Protein AF-A0AAD8UR62-F1 (afdb_monomer)

Nearest PDB structures (foldseek):
  8tm3-assembly1_j  TM=7.740E-01  e=2.381E-05  Homo sapiens
  2z5e-assembly1_B  TM=7.860E-01  e=1.252E-04  Homo sapiens
  8pzh-assembly1_B  TM=5.804E-01  e=1.122E-03  Lactiplantibacillus plantarum
  8pzo-assembly1_A  TM=5.472E-01  e=8.854E-04  Lactobacillus
  8po5-assembly1_A  TM=5.628E-01  e=1.264E-03  Lactobacillus

Secondary structure (DSSP, 8-state):
-EEEEEEEEETTEEEEEEEEE-SSEEEEEEE-TT-----EEEEEE-SS-TT-SEEEEEEES-TT-HHHHHHHHHHHHHTSEEEEEEE--TT-HHHHTTHHHHHTSSS-EEEEETTEEEEE--------------

Structure (mmCIF, N/CA/C/O backbone):
data_AF-A0AAD8UR62-F1
#
_entry.id   AF-A0AAD8UR62-F1
#
loop_
_atom_site.group_PDB
_atom_site.id
_atom_site.type_symbol
_atom_site.label_atom_id
_atom_site.label_alt_id
_atom_site.label_comp_id
_atom_site.label_asym_id
_atom_site.label_entity_id
_atom_site.label_seq_id
_atom_site.pdbx_PDB_ins_code
_atom_site.Cartn_x
_atom_site.Cartn_y
_atom_site.Cartn_z
_atom_site.occupancy
_atom_site.B_iso_or_equiv
_atom_site.auth_seq_id
_atom_site.auth_comp_id
_atom_site.auth_asym_id
_atom_site.auth_atom_id
_atom_site.pdbx_PDB_model_num
ATOM 1 N N . MET A 1 1 ? -16.770 -8.085 -0.704 1.00 81.12 1 MET A N 1
ATOM 2 C CA . MET A 1 1 ? -15.403 -8.001 -1.246 1.00 81.12 1 MET A CA 1
ATOM 3 C C . MET A 1 1 ? -15.499 -7.221 -2.534 1.00 81.12 1 MET A C 1
ATOM 5 O O . MET A 1 1 ? -16.284 -7.612 -3.390 1.00 81.12 1 MET A O 1
ATOM 9 N N . GLU A 1 2 ? -14.783 -6.111 -2.634 1.00 86.81 2 GLU A N 1
ATOM 10 C CA . GLU A 1 2 ? -14.754 -5.268 -3.833 1.00 86.81 2 GLU A CA 1
ATOM 11 C C . GLU A 1 2 ? -13.314 -5.217 -4.349 1.00 86.81 2 GLU A C 1
ATOM 13 O O . GLU A 1 2 ? -12.400 -4.989 -3.561 1.00 86.81 2 GLU A O 1
ATOM 18 N N . ILE A 1 3 ? -13.107 -5.455 -5.646 1.00 86.12 3 ILE A N 1
ATOM 19 C CA . ILE A 1 3 ? -11.782 -5.393 -6.276 1.00 86.12 3 ILE A CA 1
ATOM 20 C C . ILE A 1 3 ? -11.746 -4.174 -7.190 1.00 86.12 3 ILE A C 1
ATOM 22 O O . ILE A 1 3 ? -12.599 -4.038 -8.068 1.00 86.12 3 ILE A O 1
ATOM 26 N N . LYS A 1 4 ? -10.745 -3.312 -7.009 1.00 86.62 4 LYS A N 1
ATOM 27 C CA . LYS A 1 4 ? -10.495 -2.141 -7.854 1.00 86.62 4 LYS A CA 1
ATOM 28 C C . LYS A 1 4 ? -9.140 -2.281 -8.517 1.00 86.62 4 LYS A C 1
ATOM 30 O O . LYS A 1 4 ? -8.191 -2.766 -7.909 1.00 86.62 4 LYS A O 1
ATOM 35 N N . ARG A 1 5 ? -9.066 -1.866 -9.777 1.00 85.12 5 ARG A N 1
ATOM 36 C CA . ARG A 1 5 ? -7.823 -1.799 -10.540 1.00 85.12 5 ARG A CA 1
ATOM 37 C C . ARG A 1 5 ? -7.724 -0.430 -11.178 1.00 85.12 5 ARG A C 1
ATOM 39 O O . ARG A 1 5 ? -8.720 0.084 -11.686 1.00 85.12 5 ARG A O 1
ATOM 46 N N . SER A 1 6 ? -6.537 0.138 -11.139 1.00 82.06 6 SER A N 1
ATOM 47 C CA . SER A 1 6 ? -6.211 1.389 -11.803 1.00 82.06 6 SER A CA 1
ATOM 48 C C . SER A 1 6 ? -4.786 1.309 -12.301 1.00 82.06 6 SER A C 1
ATOM 50 O O . SER A 1 6 ? -3.928 0.781 -11.598 1.00 82.06 6 SER A O 1
ATOM 52 N N . SER A 1 7 ? -4.544 1.890 -13.463 1.00 80.88 7 SER A N 1
ATOM 53 C CA . SER A 1 7 ? -3.201 2.061 -13.991 1.00 80.88 7 SER A CA 1
ATOM 54 C C 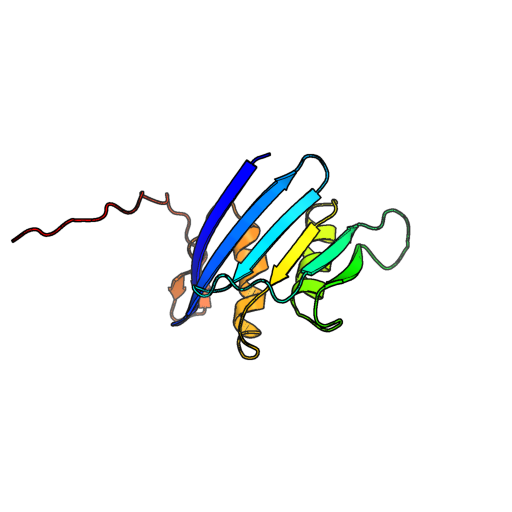. SER A 1 7 ? -2.955 3.543 -14.211 1.00 80.88 7 SER A C 1
ATOM 56 O O . SER A 1 7 ? -3.880 4.280 -14.567 1.00 80.88 7 SER A O 1
ATOM 58 N N . PHE A 1 8 ? -1.738 3.991 -13.954 1.00 75.69 8 PHE A N 1
ATOM 59 C CA . PHE A 1 8 ? -1.311 5.358 -14.216 1.00 75.69 8 PHE A CA 1
ATOM 60 C C . PHE A 1 8 ? 0.169 5.366 -14.560 1.00 75.69 8 PHE A C 1
ATOM 62 O O . PHE A 1 8 ? 0.915 4.501 -14.113 1.00 75.69 8 PHE A O 1
ATOM 69 N N . SER A 1 9 ? 0.590 6.366 -15.320 1.00 74.62 9 SER A N 1
ATOM 70 C CA . SER A 1 9 ? 1.987 6.528 -15.701 1.00 74.62 9 SER A CA 1
ATOM 71 C C . SER A 1 9 ? 2.601 7.673 -14.903 1.00 74.62 9 SER A C 1
ATOM 73 O O . SER A 1 9 ? 1.983 8.730 -14.741 1.00 74.62 9 SER A O 1
ATOM 75 N N . VAL A 1 10 ? 3.816 7.477 -14.398 1.00 71.00 10 VAL A N 1
ATOM 76 C CA . VAL A 1 10 ? 4.639 8.547 -13.818 1.00 71.00 10 VAL A CA 1
ATOM 77 C C . VAL A 1 10 ? 5.956 8.535 -14.578 1.00 71.00 10 VAL A C 1
ATOM 79 O O . VAL A 1 10 ? 6.676 7.542 -14.553 1.00 71.00 10 VAL A O 1
ATOM 82 N N . HIS A 1 11 ? 6.249 9.628 -15.286 1.00 73.06 11 HIS A N 1
ATOM 83 C CA . HIS A 1 11 ? 7.304 9.661 -16.307 1.00 73.06 11 HIS A CA 1
ATOM 84 C C . HIS A 1 11 ? 7.072 8.592 -17.390 1.00 73.06 11 HIS A C 1
ATOM 86 O O . HIS A 1 11 ? 5.957 8.483 -17.895 1.00 73.06 11 HIS A O 1
ATOM 92 N N . ASP A 1 12 ? 8.106 7.821 -17.725 1.00 75.44 12 ASP A N 1
ATOM 93 C CA . ASP A 1 12 ? 8.085 6.770 -18.748 1.00 75.44 12 ASP A CA 1
ATOM 94 C C . ASP A 1 12 ? 7.800 5.384 -18.141 1.00 75.44 12 ASP A C 1
ATOM 96 O O . ASP A 1 12 ? 8.161 4.358 -18.716 1.00 75.44 12 ASP A O 1
ATOM 100 N N . LYS A 1 13 ? 7.206 5.348 -16.940 1.00 73.06 13 LYS A N 1
ATOM 101 C CA . LYS A 1 13 ? 6.887 4.117 -16.216 1.00 73.06 13 LYS A CA 1
ATOM 102 C C . LYS A 1 13 ? 5.393 3.990 -15.992 1.00 73.06 13 LYS A C 1
ATOM 104 O O . LYS A 1 13 ? 4.752 4.923 -15.504 1.00 73.06 13 LYS A O 1
ATOM 109 N N . ASP A 1 14 ? 4.877 2.807 -16.295 1.00 78.75 14 ASP A N 1
ATOM 110 C CA . ASP A 1 14 ? 3.492 2.433 -16.056 1.00 78.75 14 ASP A CA 1
ATOM 111 C C . ASP A 1 14 ? 3.360 1.687 -14.732 1.00 78.75 14 ASP A C 1
ATOM 113 O O . ASP A 1 14 ? 4.031 0.688 -14.474 1.00 78.75 14 ASP A O 1
ATOM 117 N N . PHE A 1 15 ? 2.449 2.172 -13.898 1.00 80.69 15 PHE A N 1
ATOM 118 C CA . PHE A 1 15 ? 2.143 1.608 -12.597 1.00 80.69 15 PHE A CA 1
ATOM 119 C C . PHE A 1 15 ? 0.757 1.004 -12.630 1.00 80.69 15 PHE A C 1
ATOM 121 O O . PHE A 1 15 ? -0.212 1.620 -13.079 1.00 80.69 15 PHE A O 1
ATOM 128 N N . ASN A 1 16 ? 0.657 -0.195 -12.083 1.00 85.56 16 ASN A N 1
ATOM 129 C CA . ASN A 1 16 ? -0.583 -0.901 -11.871 1.00 85.56 16 ASN A CA 1
ATOM 130 C C . ASN A 1 16 ? -0.854 -0.958 -10.374 1.00 85.56 16 ASN A C 1
ATOM 132 O O . ASN A 1 16 ? -0.013 -1.370 -9.578 1.00 85.56 16 ASN A O 1
ATOM 136 N N . VAL A 1 17 ? -2.060 -0.556 -9.996 1.00 87.31 17 VAL A N 1
ATOM 137 C CA . VAL A 1 17 ? -2.545 -0.650 -8.626 1.00 87.31 17 VAL A CA 1
ATOM 138 C C . VAL A 1 17 ? -3.784 -1.516 -8.612 1.00 87.31 17 VAL A C 1
ATOM 140 O O . VAL A 1 17 ? -4.760 -1.260 -9.321 1.00 87.31 17 VAL A O 1
ATOM 143 N N . MET A 1 18 ? -3.757 -2.538 -7.769 1.00 88.69 18 MET A N 1
ATOM 144 C CA . MET A 1 18 ? -4.913 -3.359 -7.460 1.00 88.69 18 MET A CA 1
ATOM 145 C C . MET A 1 18 ? -5.223 -3.211 -5.984 1.00 88.69 18 MET A C 1
ATOM 147 O O . MET A 1 18 ? -4.335 -3.310 -5.145 1.00 88.69 18 MET A O 1
ATOM 151 N N . SER A 1 19 ? -6.491 -3.028 -5.651 1.00 89.56 19 SER A N 1
ATOM 152 C CA . SER A 1 19 ? -6.925 -3.086 -4.268 1.00 89.56 19 SER A CA 1
ATOM 153 C C . SER A 1 19 ? -8.106 -4.004 -4.069 1.00 89.56 19 SER A C 1
ATOM 155 O O . SER A 1 19 ? -8.963 -4.164 -4.940 1.00 89.56 19 SER A O 1
ATOM 157 N N . VAL A 1 20 ? -8.122 -4.636 -2.901 1.00 90.62 20 VAL A N 1
ATOM 158 C CA . VAL A 1 20 ? -9.188 -5.533 -2.475 1.00 90.62 20 VAL A CA 1
ATOM 159 C C . VAL A 1 20 ? -9.715 -5.017 -1.147 1.00 90.62 20 VAL A C 1
ATOM 161 O O . VAL A 1 20 ? -9.034 -5.078 -0.122 1.00 90.62 20 VAL A O 1
ATOM 164 N N . ASP A 1 21 ? -10.931 -4.480 -1.183 1.00 88.94 21 ASP A N 1
ATOM 165 C CA . ASP A 1 21 ? -11.632 -4.001 0.001 1.00 88.94 21 ASP A CA 1
ATOM 166 C C . ASP A 1 21 ? -12.353 -5.174 0.678 1.00 88.94 21 ASP A C 1
ATOM 168 O O . ASP A 1 21 ? -13.273 -5.802 0.122 1.00 88.94 21 ASP A O 1
ATOM 172 N N . LEU A 1 22 ? -11.886 -5.493 1.882 1.00 88.94 22 LEU A N 1
ATOM 173 C CA . LEU A 1 22 ? -12.428 -6.516 2.760 1.00 88.94 22 LEU A CA 1
ATOM 174 C C . LEU A 1 22 ? -13.094 -5.838 3.960 1.00 88.94 22 LEU A C 1
ATOM 176 O O . LEU A 1 22 ? -12.827 -4.688 4.296 1.00 88.94 22 LEU A O 1
ATOM 180 N N . LYS A 1 23 ? -13.959 -6.582 4.658 1.00 87.50 23 LYS A N 1
ATOM 181 C CA . LYS A 1 23 ? -14.793 -6.032 5.739 1.00 87.50 23 LYS A CA 1
ATOM 182 C C . LYS A 1 23 ? -13.989 -5.253 6.794 1.00 87.50 23 LYS A C 1
ATOM 184 O O . LYS A 1 23 ? -14.445 -4.209 7.239 1.00 87.50 23 LYS A O 1
ATOM 189 N N . ASN A 1 24 ? -12.805 -5.749 7.163 1.00 87.81 24 ASN A N 1
ATOM 190 C CA . ASN A 1 24 ? -11.990 -5.196 8.253 1.00 87.81 24 ASN A CA 1
ATOM 191 C C . ASN A 1 24 ? -10.579 -4.773 7.819 1.00 87.81 24 ASN A C 1
ATOM 193 O O . ASN A 1 24 ? -9.802 -4.299 8.645 1.00 87.81 24 ASN A O 1
ATOM 197 N N . CYS A 1 25 ? -10.223 -4.967 6.552 1.00 90.50 25 CYS A N 1
ATOM 198 C CA . CYS A 1 25 ? -8.887 -4.663 6.065 1.00 90.50 25 CYS A CA 1
ATOM 199 C C . CYS A 1 25 ? -8.904 -4.271 4.593 1.00 90.50 25 CYS A C 1
ATOM 201 O O . CYS A 1 25 ? -9.872 -4.504 3.869 1.00 90.50 25 CYS A O 1
ATOM 203 N N . LEU A 1 26 ? -7.815 -3.656 4.164 1.00 91.69 26 LEU A N 1
ATOM 204 C CA . LEU A 1 26 ? -7.581 -3.292 2.780 1.00 91.69 26 LEU A CA 1
ATOM 205 C C . LEU A 1 26 ? -6.306 -3.977 2.315 1.00 91.69 26 LEU A C 1
ATOM 207 O O . LEU A 1 26 ? -5.283 -3.870 2.979 1.00 91.69 26 LEU A O 1
ATOM 211 N N . TYR A 1 27 ? -6.361 -4.651 1.178 1.00 93.38 27 TYR A N 1
ATOM 212 C CA . TYR A 1 27 ? -5.156 -5.079 0.482 1.00 93.38 27 TYR A CA 1
ATOM 213 C C . TYR A 1 27 ? -4.881 -4.130 -0.680 1.00 93.38 27 TYR A C 1
ATOM 215 O O . TYR A 1 27 ? -5.815 -3.755 -1.394 1.00 93.38 27 TYR A O 1
ATOM 223 N N . ILE A 1 28 ? -3.620 -3.744 -0.857 1.00 91.31 28 ILE A N 1
ATOM 224 C CA . ILE A 1 28 ? -3.132 -2.915 -1.955 1.00 91.31 28 ILE A CA 1
ATOM 225 C C . ILE A 1 28 ? -1.899 -3.595 -2.542 1.00 91.31 28 ILE A C 1
ATOM 227 O O . ILE A 1 28 ? -0.920 -3.852 -1.848 1.00 91.31 28 ILE A O 1
ATOM 231 N N . TRP A 1 29 ? -1.943 -3.852 -3.836 1.00 92.19 29 TRP A N 1
ATOM 232 C CA . TRP A 1 29 ? -0.793 -4.237 -4.628 1.00 92.19 29 TRP A CA 1
ATOM 233 C C . TRP A 1 29 ? -0.443 -3.093 -5.566 1.00 92.19 29 TRP A C 1
ATOM 235 O O . TRP A 1 29 ? -1.331 -2.512 -6.196 1.00 92.19 29 TRP A O 1
ATOM 245 N N . ILE A 1 30 ? 0.840 -2.777 -5.632 1.00 87.94 30 ILE A N 1
ATOM 246 C CA . ILE A 1 30 ? 1.436 -1.809 -6.539 1.00 87.94 30 ILE A CA 1
ATOM 247 C C . ILE A 1 30 ? 2.555 -2.549 -7.260 1.00 87.94 30 ILE A C 1
ATOM 249 O O . ILE A 1 30 ? 3.385 -3.192 -6.616 1.00 87.94 30 ILE A O 1
ATOM 253 N N . GLY A 1 31 ? 2.600 -2.444 -8.576 1.00 87.50 31 GLY A N 1
ATOM 254 C CA . GLY A 1 31 ? 3.688 -3.010 -9.356 1.00 87.50 31 GLY A CA 1
ATOM 255 C C . GLY A 1 31 ? 3.605 -2.608 -10.815 1.00 87.50 31 GLY A C 1
ATOM 256 O O . GLY A 1 31 ? 2.744 -1.823 -11.214 1.00 87.50 31 GLY A O 1
ATOM 257 N N . ASP A 1 32 ? 4.509 -3.154 -11.606 1.00 84.38 32 ASP A N 1
ATOM 258 C CA . ASP A 1 32 ? 4.572 -2.954 -13.047 1.00 84.38 32 ASP A CA 1
ATOM 259 C C . ASP A 1 32 ? 3.887 -4.116 -13.799 1.00 84.38 32 ASP A C 1
ATOM 261 O O . ASP A 1 32 ? 3.055 -4.858 -13.265 1.00 84.38 32 ASP A O 1
ATOM 265 N N . GLU A 1 33 ? 4.184 -4.252 -15.084 1.00 81.56 33 GLU A N 1
ATOM 266 C CA . GLU A 1 33 ? 3.677 -5.315 -15.953 1.00 81.56 33 GLU A CA 1
ATOM 267 C C . GLU A 1 33 ? 4.177 -6.722 -15.600 1.00 81.56 33 GLU A C 1
ATOM 269 O O . GLU A 1 33 ? 3.543 -7.703 -15.998 1.00 81.56 33 GLU A O 1
ATOM 274 N N . THR A 1 34 ? 5.255 -6.846 -14.817 1.00 83.44 34 THR A N 1
ATOM 275 C CA . THR A 1 34 ? 5.773 -8.151 -14.376 1.00 83.44 34 THR A CA 1
ATOM 276 C C . THR A 1 34 ? 4.807 -8.857 -13.431 1.00 83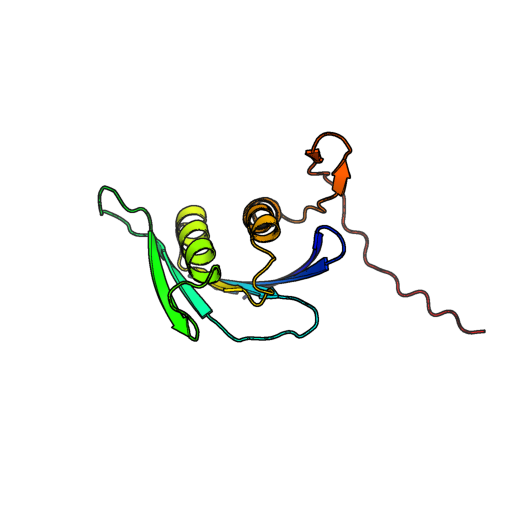.44 34 THR A C 1
ATOM 278 O O . THR A 1 34 ? 4.869 -10.078 -13.286 1.00 83.44 34 THR A O 1
ATOM 281 N N . GLN A 1 35 ? 3.906 -8.094 -12.794 1.00 79.25 35 GLN A N 1
ATOM 282 C CA . GLN A 1 35 ? 2.972 -8.578 -11.777 1.00 79.25 35 GLN A CA 1
ATOM 283 C C . GLN A 1 35 ? 3.678 -9.339 -10.646 1.00 79.25 35 GLN A C 1
ATOM 285 O O . GLN A 1 35 ? 3.124 -10.276 -10.065 1.00 79.25 35 GLN A O 1
ATOM 290 N N . ALA A 1 36 ? 4.917 -8.944 -10.340 1.00 84.56 36 ALA A N 1
ATOM 291 C CA . ALA A 1 36 ? 5.7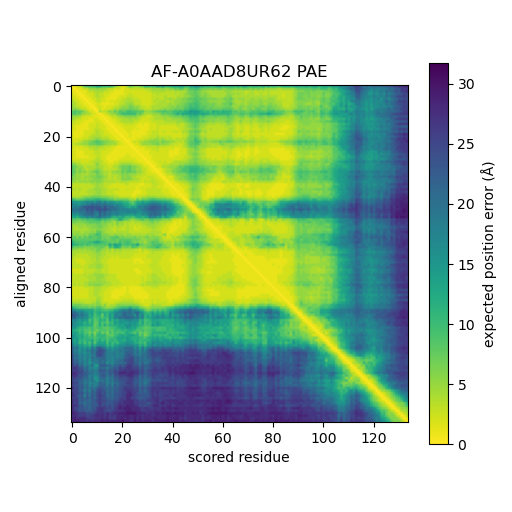01 -9.557 -9.288 1.00 84.56 36 ALA A CA 1
ATOM 292 C C . ALA A 1 36 ? 5.029 -9.402 -7.915 1.00 84.56 36 ALA A C 1
ATOM 294 O O . ALA A 1 36 ? 4.285 -8.455 -7.642 1.00 84.56 36 ALA A O 1
ATOM 295 N N . PHE A 1 37 ? 5.312 -10.365 -7.044 1.00 85.50 37 PHE A N 1
ATOM 296 C CA . PHE A 1 37 ? 4.869 -10.382 -5.657 1.00 85.50 37 PHE A CA 1
ATOM 297 C C . PHE A 1 37 ? 6.037 -10.846 -4.785 1.00 85.50 37 PHE A C 1
ATOM 299 O O . PHE A 1 37 ? 6.137 -12.016 -4.414 1.00 85.50 37 PHE A O 1
ATOM 306 N N . THR A 1 38 ? 6.981 -9.943 -4.549 1.00 86.50 38 THR A N 1
ATOM 307 C CA . THR A 1 38 ? 8.243 -10.205 -3.844 1.00 86.50 38 THR A CA 1
ATOM 308 C C . THR A 1 38 ? 8.177 -9.838 -2.370 1.00 86.50 38 THR A C 1
ATOM 310 O O . THR A 1 38 ? 8.928 -10.392 -1.569 1.00 86.50 38 THR A O 1
ATOM 313 N N . GLU A 1 39 ? 7.249 -8.961 -1.988 1.00 89.44 39 GLU A N 1
ATOM 314 C CA . GLU A 1 39 ? 7.118 -8.480 -0.615 1.00 89.44 39 GLU A CA 1
ATOM 315 C C . GLU A 1 39 ? 5.673 -8.223 -0.197 1.00 89.44 39 GLU A C 1
ATOM 317 O O . GLU A 1 39 ? 4.780 -8.027 -1.029 1.00 89.44 39 GLU A O 1
ATOM 322 N N . LEU A 1 40 ? 5.439 -8.242 1.114 1.00 93.50 40 LEU A 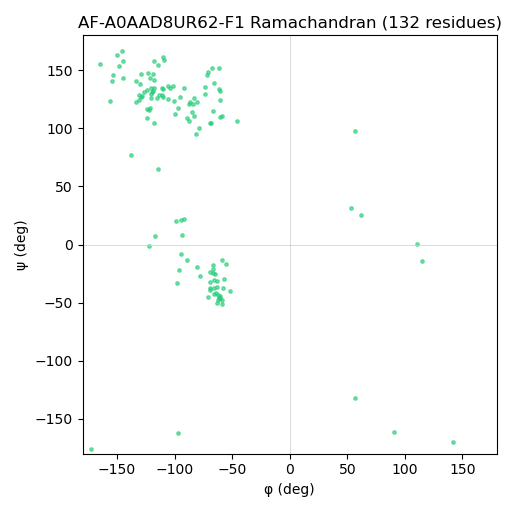N 1
ATOM 323 C CA . LEU A 1 40 ? 4.149 -7.937 1.709 1.00 93.50 40 LEU A CA 1
ATOM 324 C C . LEU A 1 40 ? 4.301 -7.459 3.158 1.00 93.50 40 LEU A C 1
ATOM 326 O O . LEU A 1 40 ? 4.750 -8.206 4.038 1.00 93.50 40 LEU A O 1
ATOM 330 N N . HIS A 1 41 ? 3.780 -6.264 3.425 1.00 94.44 41 HIS A N 1
ATOM 331 C CA . HIS A 1 41 ? 3.817 -5.629 4.740 1.00 94.44 41 HIS A CA 1
ATOM 332 C C . HIS A 1 41 ? 2.414 -5.293 5.222 1.00 94.44 41 HIS A C 1
ATOM 334 O O . HIS A 1 41 ? 1.505 -5.016 4.439 1.00 94.44 41 HIS A O 1
ATOM 340 N N . GLY A 1 42 ? 2.219 -5.356 6.534 1.00 94.44 42 GLY A N 1
ATOM 341 C CA . GLY A 1 42 ? 0.957 -5.070 7.203 1.00 94.44 42 GLY A CA 1
ATOM 342 C C . GLY A 1 42 ? 1.081 -3.849 8.099 1.00 94.44 42 GLY A C 1
ATOM 343 O O . GLY A 1 42 ? 1.936 -3.806 8.975 1.00 94.44 42 GLY A O 1
ATOM 344 N N . GLY A 1 43 ? 0.208 -2.873 7.901 1.00 93.94 43 GLY A N 1
ATOM 345 C CA . GLY A 1 43 ? 0.052 -1.703 8.744 1.00 93.94 43 GLY A CA 1
ATOM 346 C C . GLY A 1 43 ? -1.191 -1.846 9.609 1.00 93.94 43 GLY A C 1
ATOM 347 O O . GLY A 1 43 ? -2.262 -2.206 9.112 1.00 93.94 43 GLY A O 1
ATOM 348 N N . PHE A 1 44 ? -1.070 -1.528 10.893 1.00 93.31 44 PHE A N 1
ATOM 349 C CA . PHE A 1 44 ? -2.165 -1.626 11.854 1.00 93.31 44 PHE A CA 1
ATOM 350 C C . PHE A 1 44 ? -2.314 -0.311 12.614 1.00 93.31 44 PHE A C 1
ATOM 352 O O . PHE A 1 44 ? -1.326 0.181 13.162 1.00 93.31 44 PHE A O 1
ATOM 359 N N . PRO A 1 45 ? -3.521 0.279 12.662 1.00 90.38 45 PRO A N 1
ATOM 360 C CA . PRO A 1 45 ? -3.757 1.468 13.4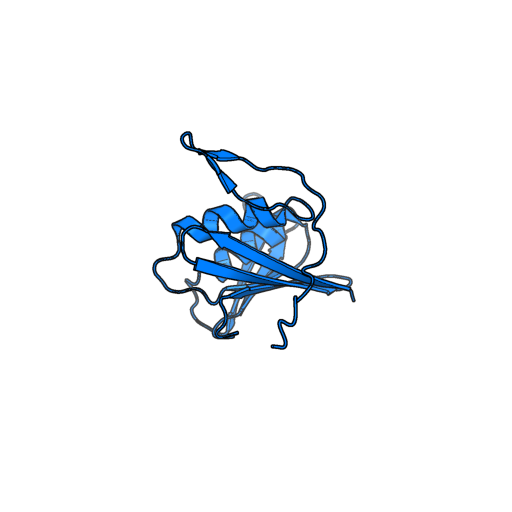65 1.00 90.38 45 PRO A CA 1
ATOM 361 C C . PRO A 1 45 ? -3.605 1.122 14.947 1.00 90.38 45 PRO A C 1
ATOM 363 O O . PRO A 1 45 ? -4.075 0.075 15.401 1.00 90.38 45 PRO A O 1
ATOM 366 N N . LEU A 1 46 ? -2.981 2.014 15.709 1.00 87.00 46 LEU A N 1
ATOM 367 C CA . LEU A 1 46 ? -2.930 1.906 17.160 1.00 87.00 46 LEU A CA 1
ATOM 368 C C . LEU A 1 46 ? -3.962 2.848 17.770 1.00 87.00 46 LEU A C 1
ATOM 370 O O . LEU A 1 46 ? -3.930 4.056 17.555 1.00 87.00 46 LEU A O 1
ATOM 374 N N . SER A 1 47 ? -4.866 2.306 18.579 1.00 72.44 47 SER A N 1
ATOM 375 C CA . SER A 1 47 ? -5.731 3.110 19.438 1.00 72.44 47 SER A CA 1
ATOM 376 C C . SER A 1 47 ? -5.164 3.114 20.857 1.00 72.44 47 SER A C 1
ATOM 378 O O . SER A 1 47 ? -5.185 2.082 21.524 1.00 72.44 47 SER A O 1
ATOM 380 N N . GLY A 1 48 ? -4.684 4.266 21.333 1.00 64.94 48 GLY A N 1
ATOM 381 C CA . GLY A 1 48 ? -4.403 4.480 22.761 1.00 64.94 48 GLY A CA 1
ATOM 382 C C . GLY A 1 48 ? -2.934 4.608 23.174 1.00 64.94 48 GLY A C 1
ATOM 383 O O . GLY A 1 48 ? -2.679 4.830 24.356 1.00 64.94 48 GLY A O 1
ATOM 384 N N . ILE A 1 49 ? -1.973 4.537 22.247 1.00 66.38 49 ILE A N 1
ATOM 385 C CA . ILE A 1 49 ? -0.559 4.817 22.544 1.00 66.38 49 ILE A CA 1
ATOM 386 C C . ILE A 1 49 ? -0.253 6.266 22.148 1.00 66.38 49 ILE A C 1
ATOM 388 O O . ILE A 1 49 ? -0.369 6.646 20.987 1.00 66.38 49 ILE A O 1
ATOM 392 N N . LYS A 1 50 ? 0.117 7.110 23.121 1.00 57.59 50 LYS A N 1
ATOM 393 C CA . LYS A 1 50 ? 0.546 8.491 22.847 1.00 57.59 50 LYS A CA 1
ATOM 394 C C . LYS A 1 50 ? 1.873 8.468 22.083 1.00 57.59 50 LYS A C 1
ATOM 396 O O . LYS A 1 50 ? 2.882 8.075 22.654 1.00 57.59 50 LYS A O 1
ATOM 401 N N . GLY A 1 51 ? 1.868 8.943 20.838 1.00 63.19 51 GLY A N 1
ATOM 402 C CA . GLY A 1 51 ? 3.079 9.162 20.036 1.00 63.19 51 GLY A CA 1
ATOM 403 C C . GLY A 1 51 ? 3.209 8.281 18.792 1.00 63.19 51 GLY A C 1
ATOM 404 O O . GLY A 1 51 ? 3.984 8.631 17.909 1.00 63.19 51 GLY A O 1
ATOM 405 N N . GLU A 1 52 ? 2.421 7.209 18.668 1.00 65.75 52 GLU A N 1
ATOM 406 C CA . GLU A 1 52 ? 2.361 6.392 17.453 1.00 65.75 52 GLU A CA 1
ATOM 407 C C . GLU A 1 52 ? 0.914 6.108 17.048 1.00 65.75 52 GLU A C 1
ATOM 409 O O . GLU A 1 52 ? 0.146 5.519 17.804 1.00 65.75 52 GLU A O 1
ATOM 414 N N . ASP A 1 53 ? 0.557 6.491 15.821 1.00 79.69 53 ASP A N 1
ATOM 415 C CA . ASP A 1 53 ? -0.801 6.300 15.293 1.00 79.69 53 ASP A CA 1
ATOM 416 C C . ASP A 1 53 ? -0.979 4.941 14.587 1.00 79.69 53 ASP A C 1
ATOM 418 O O . ASP A 1 53 ? -2.095 4.528 14.269 1.00 79.69 53 ASP A O 1
ATOM 422 N N . SER A 1 54 ? 0.123 4.246 14.286 1.00 84.12 54 SER A N 1
ATOM 423 C CA . SER A 1 54 ? 0.120 2.956 13.584 1.00 84.12 54 SER A CA 1
ATOM 424 C C . SER A 1 54 ? 1.461 2.231 13.715 1.00 84.12 54 SER A C 1
ATOM 426 O O . SER A 1 54 ? 2.497 2.877 13.872 1.00 84.12 54 SER A O 1
ATOM 428 N N . VAL A 1 55 ? 1.435 0.904 13.591 1.00 90.56 55 VAL A N 1
ATOM 429 C CA . VAL A 1 55 ? 2.613 0.022 13.534 1.00 90.56 55 VAL A CA 1
ATOM 430 C C . VAL A 1 55 ? 2.666 -0.721 12.209 1.00 90.56 55 VAL A C 1
ATOM 432 O O . VAL A 1 55 ? 1.640 -0.892 11.550 1.00 90.56 55 VAL A O 1
ATOM 435 N N . VAL A 1 56 ? 3.860 -1.173 11.839 1.00 92.44 56 VAL A N 1
ATOM 436 C CA . VAL A 1 56 ? 4.109 -1.975 10.641 1.00 92.44 56 VAL A CA 1
ATOM 437 C C . VAL A 1 56 ? 4.684 -3.334 11.027 1.00 92.44 56 VAL A C 1
ATOM 439 O O . VAL A 1 56 ? 5.409 -3.453 12.013 1.00 92.44 56 VAL A O 1
ATOM 442 N N . THR A 1 57 ? 4.355 -4.364 10.258 1.00 93.44 57 THR A N 1
ATOM 443 C CA . THR A 1 57 ? 4.969 -5.686 10.341 1.00 93.44 57 THR A CA 1
ATOM 444 C C . THR A 1 57 ? 5.315 -6.184 8.946 1.00 93.44 57 THR A C 1
ATOM 446 O O . THR A 1 57 ? 4.539 -6.008 8.003 1.00 93.44 57 THR A O 1
ATOM 449 N N . THR A 1 58 ? 6.465 -6.830 8.819 1.00 94.31 58 THR A N 1
ATOM 450 C CA . THR A 1 58 ? 6.870 -7.526 7.599 1.00 94.31 58 THR A CA 1
ATOM 451 C C . THR A 1 58 ? 6.322 -8.941 7.650 1.00 94.31 58 THR A C 1
ATOM 453 O O . THR A 1 58 ? 6.619 -9.688 8.582 1.00 94.31 58 THR A O 1
ATOM 456 N N . MET A 1 59 ? 5.509 -9.319 6.666 1.00 92.31 59 MET A N 1
ATOM 457 C CA . MET A 1 59 ? 5.027 -10.699 6.548 1.00 92.31 59 MET A CA 1
ATOM 458 C C . MET A 1 59 ? 5.866 -11.494 5.549 1.00 92.31 59 MET A C 1
ATOM 460 O O . MET A 1 59 ? 6.045 -12.696 5.725 1.00 92.31 59 MET A O 1
ATOM 464 N N . MET A 1 60 ? 6.368 -10.830 4.505 1.00 92.88 60 MET A N 1
ATOM 465 C CA . MET A 1 60 ? 7.220 -11.419 3.477 1.00 92.88 60 MET A CA 1
ATOM 466 C C . MET A 1 60 ? 8.120 -10.344 2.861 1.00 92.88 60 MET A C 1
ATOM 468 O O . MET A 1 60 ? 7.669 -9.218 2.667 1.00 92.88 60 MET A O 1
ATOM 472 N N . GLY A 1 61 ? 9.346 -10.711 2.489 1.00 86.88 61 GLY A N 1
ATOM 473 C CA . GLY A 1 61 ? 10.298 -9.804 1.842 1.00 86.88 61 GLY A CA 1
ATOM 474 C C . GLY A 1 61 ? 11.187 -9.058 2.836 1.00 86.88 61 GLY A C 1
ATOM 475 O O . GLY A 1 61 ? 11.362 -9.500 3.974 1.00 86.88 61 GLY A O 1
ATOM 476 N N . ASP A 1 62 ? 11.779 -7.959 2.373 1.00 84.31 62 ASP A N 1
ATOM 477 C CA . ASP A 1 62 ? 12.718 -7.149 3.151 1.00 84.31 62 ASP A CA 1
ATOM 478 C C . ASP A 1 62 ? 12.004 -6.363 4.264 1.00 84.31 62 ASP A C 1
ATOM 480 O O . ASP A 1 62 ? 10.865 -5.924 4.111 1.00 84.31 62 ASP A O 1
ATOM 484 N N . ILE A 1 63 ? 12.664 -6.181 5.404 1.00 80.12 63 ILE A N 1
ATOM 485 C CA . ILE A 1 63 ? 12.128 -5.424 6.539 1.00 80.12 63 ILE A CA 1
ATOM 486 C C . ILE A 1 63 ? 12.052 -3.934 6.196 1.00 80.12 63 ILE A C 1
ATOM 488 O O . ILE A 1 63 ? 11.041 -3.301 6.501 1.00 80.12 63 ILE A O 1
ATOM 492 N N . ASP A 1 64 ? 13.057 -3.416 5.490 1.00 74.44 64 ASP A N 1
ATOM 493 C CA . ASP A 1 64 ? 13.204 -1.988 5.180 1.00 74.44 64 ASP A CA 1
ATOM 494 C C . ASP A 1 64 ? 12.557 -1.592 3.838 1.00 74.44 64 ASP A C 1
ATOM 496 O O . ASP A 1 64 ? 12.883 -0.571 3.231 1.00 74.44 64 ASP A O 1
ATOM 500 N N . ALA A 1 65 ? 11.608 -2.401 3.364 1.00 79.00 65 ALA A N 1
ATOM 501 C CA . ALA A 1 65 ? 10.906 -2.154 2.116 1.00 79.00 65 ALA A CA 1
ATOM 502 C C . ALA A 1 65 ? 9.924 -0.974 2.193 1.00 79.00 65 ALA A C 1
ATOM 504 O O . ALA A 1 65 ? 9.239 -0.751 3.197 1.00 79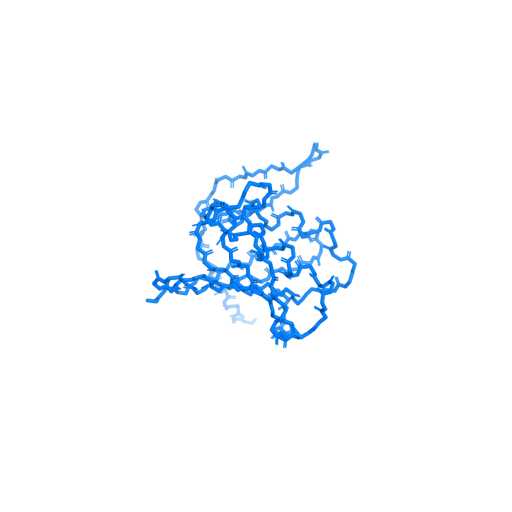.00 65 ALA A O 1
ATOM 505 N N . THR A 1 66 ? 9.745 -0.271 1.069 1.00 82.12 66 THR A N 1
ATOM 506 C CA . THR A 1 66 ? 8.827 0.880 0.994 1.00 82.12 66 THR A CA 1
ATOM 507 C C . THR A 1 66 ? 7.356 0.500 1.191 1.00 82.12 66 THR A C 1
ATOM 509 O O . THR A 1 66 ? 6.552 1.319 1.650 1.00 82.12 66 THR A O 1
ATOM 512 N N . SER A 1 67 ? 6.972 -0.744 0.897 1.00 86.06 67 SER A N 1
ATOM 513 C CA . SER A 1 67 ? 5.639 -1.251 1.242 1.00 86.06 67 SER A CA 1
ATOM 514 C C . SER A 1 67 ? 5.338 -1.142 2.739 1.00 86.06 67 SER A C 1
ATOM 516 O O . SER A 1 67 ? 4.180 -0.912 3.095 1.00 86.06 67 SER A O 1
ATOM 518 N N . GLY A 1 68 ? 6.350 -1.209 3.609 1.00 87.81 68 GLY A N 1
ATOM 519 C CA . GLY A 1 68 ? 6.210 -0.993 5.046 1.00 87.81 68 GLY A CA 1
ATOM 520 C C . GLY A 1 68 ? 5.749 0.423 5.400 1.00 87.81 68 GLY A C 1
ATOM 521 O O . GLY A 1 68 ? 4.748 0.599 6.107 1.00 87.81 68 GLY A O 1
ATOM 522 N N . ASP A 1 69 ? 6.412 1.440 4.852 1.00 87.06 69 ASP A N 1
ATOM 523 C CA . ASP A 1 69 ? 6.048 2.846 5.069 1.00 87.06 69 ASP A CA 1
ATOM 524 C C . ASP A 1 69 ? 4.660 3.169 4.505 1.00 87.06 69 ASP A C 1
ATOM 526 O O . ASP A 1 69 ? 3.838 3.823 5.163 1.00 87.06 69 ASP A O 1
ATOM 530 N N . LEU A 1 70 ? 4.356 2.653 3.309 1.00 87.69 70 LEU A N 1
ATOM 531 C CA . LEU A 1 70 ? 3.033 2.777 2.698 1.00 87.69 70 LEU A CA 1
ATOM 532 C C . LEU A 1 70 ? 1.954 2.117 3.565 1.00 87.69 70 LEU A C 1
ATOM 534 O O . LEU A 1 70 ? 0.898 2.714 3.793 1.00 87.69 70 LEU A O 1
ATOM 538 N N . ALA A 1 71 ? 2.212 0.915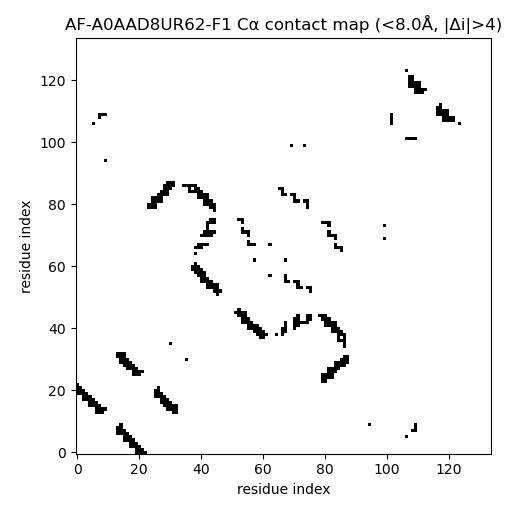 4.083 1.00 90.38 71 ALA A N 1
ATOM 539 C CA . ALA A 1 71 ? 1.282 0.198 4.945 1.00 90.38 71 ALA A CA 1
ATOM 540 C C . ALA A 1 71 ? 1.001 0.978 6.236 1.00 90.38 71 ALA A C 1
ATOM 542 O O . ALA A 1 71 ? -0.167 1.166 6.592 1.00 90.38 71 ALA A O 1
ATOM 543 N N . LYS A 1 72 ? 2.042 1.508 6.893 1.00 88.50 72 LYS A N 1
ATOM 544 C CA . LYS A 1 72 ? 1.921 2.349 8.097 1.00 88.50 72 LYS A CA 1
ATOM 545 C C . LYS A 1 72 ? 1.071 3.592 7.820 1.00 88.50 72 LYS A C 1
ATOM 547 O O . LYS A 1 72 ? 0.076 3.849 8.502 1.00 88.50 72 LYS A O 1
ATOM 552 N N . MET A 1 73 ? 1.402 4.329 6.762 1.00 85.69 73 MET A N 1
ATOM 553 C CA . MET A 1 73 ? 0.678 5.534 6.356 1.00 85.69 73 MET A CA 1
ATOM 554 C C . MET A 1 73 ? -0.793 5.255 6.023 1.00 85.69 73 MET A C 1
ATOM 556 O O . MET A 1 73 ? -1.677 5.990 6.473 1.00 85.69 73 MET A O 1
ATOM 56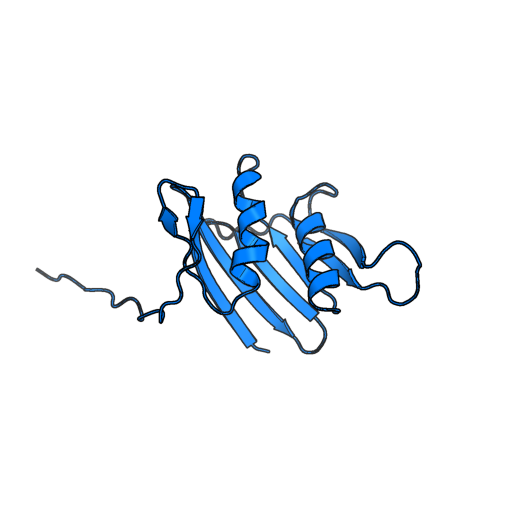0 N N . PHE A 1 74 ? -1.083 4.208 5.249 1.00 86.94 74 PHE A N 1
ATOM 561 C CA . PHE A 1 74 ? -2.457 3.871 4.885 1.00 86.94 74 PHE A CA 1
ATOM 562 C C . PHE A 1 74 ? -3.263 3.359 6.077 1.00 86.94 74 PHE A C 1
ATOM 564 O O . PHE A 1 74 ? -4.434 3.719 6.201 1.00 86.94 74 PHE A O 1
ATOM 571 N N . ALA A 1 75 ? -2.658 2.590 6.982 1.00 89.12 75 ALA A N 1
ATOM 572 C CA . ALA A 1 75 ? -3.321 2.133 8.199 1.00 89.12 75 ALA A CA 1
ATOM 573 C C . ALA A 1 75 ? -3.731 3.306 9.096 1.00 89.12 75 ALA A C 1
ATOM 575 O O . ALA A 1 75 ? -4.881 3.369 9.539 1.00 89.12 75 ALA A O 1
ATOM 576 N N . LYS A 1 76 ? -2.837 4.291 9.268 1.00 85.62 76 LYS A N 1
ATOM 577 C CA . LYS A 1 76 ? -3.153 5.564 9.932 1.00 85.62 76 LYS A CA 1
ATOM 578 C C . LYS A 1 76 ? -4.287 6.305 9.219 1.00 85.62 76 LYS A C 1
ATOM 580 O O . LYS A 1 76 ? -5.230 6.755 9.862 1.00 85.62 76 LYS A O 1
ATOM 585 N N . LYS A 1 77 ? -4.212 6.428 7.892 1.00 83.75 77 LYS A N 1
ATOM 586 C CA . LYS A 1 77 ? -5.176 7.190 7.083 1.00 83.75 77 LYS A CA 1
ATOM 587 C C . LYS A 1 77 ? -6.582 6.592 7.093 1.00 83.75 77 LYS A C 1
ATOM 589 O O . LYS A 1 77 ? -7.557 7.333 7.161 1.00 83.75 77 LYS A O 1
ATOM 594 N N . PHE A 1 78 ? -6.691 5.272 6.974 1.00 84.44 78 PHE A N 1
ATOM 595 C CA . PHE A 1 78 ? -7.977 4.584 6.857 1.00 84.44 78 PHE A CA 1
ATOM 596 C C . PHE A 1 78 ? -8.521 4.076 8.194 1.00 84.44 78 PHE A C 1
ATOM 598 O O . PHE A 1 78 ? -9.655 3.603 8.230 1.00 84.44 78 PHE A O 1
ATOM 605 N N . GLY A 1 79 ? -7.736 4.139 9.275 1.00 87.00 79 GLY A N 1
ATOM 606 C CA . GLY A 1 79 ? -8.154 3.673 10.599 1.00 87.00 79 GLY A CA 1
ATOM 607 C C . GLY A 1 79 ? -8.475 2.175 10.647 1.00 87.00 79 GLY A C 1
ATOM 608 O O . GLY A 1 79 ? -9.273 1.742 11.474 1.00 87.00 79 GLY A O 1
ATOM 609 N N . ARG A 1 80 ? -7.889 1.375 9.747 1.00 89.50 80 ARG A N 1
ATOM 610 C CA . ARG A 1 80 ? -8.063 -0.085 9.669 1.00 89.50 80 ARG A CA 1
ATOM 611 C C . ARG A 1 80 ? -6.775 -0.758 9.212 1.00 89.50 80 ARG A C 1
ATOM 613 O O . ARG A 1 80 ? -5.878 -0.081 8.723 1.00 89.50 80 ARG A O 1
ATOM 620 N N . ALA A 1 81 ? -6.693 -2.079 9.352 1.00 93.69 81 ALA A N 1
ATOM 621 C CA . ALA A 1 81 ? -5.534 -2.832 8.883 1.00 93.69 81 ALA A CA 1
ATOM 622 C C . ALA A 1 81 ? -5.363 -2.691 7.360 1.00 93.69 81 ALA A C 1
ATOM 624 O O . ALA A 1 81 ? -6.337 -2.825 6.608 1.00 93.69 81 ALA A O 1
ATOM 625 N N . VAL A 1 82 ? -4.137 -2.436 6.908 1.00 93.88 82 VAL A N 1
ATOM 626 C CA . VAL A 1 82 ? -3.801 -2.322 5.484 1.00 93.88 82 VAL A CA 1
ATOM 627 C C . VAL A 1 82 ? -2.607 -3.201 5.168 1.00 93.88 82 VAL A C 1
ATOM 629 O O . VAL A 1 82 ? -1.568 -3.091 5.803 1.00 93.88 82 VAL A O 1
ATOM 632 N N . PHE A 1 83 ? -2.755 -4.054 4.166 1.00 94.94 83 PHE A N 1
ATOM 633 C CA . PHE A 1 83 ? -1.703 -4.913 3.651 1.00 94.94 83 PHE A CA 1
ATOM 634 C C . PHE A 1 83 ? -1.221 -4.353 2.319 1.00 94.94 83 PHE A C 1
ATOM 636 O O . PHE A 1 83 ? -2.040 -4.135 1.426 1.00 94.94 83 PHE A O 1
ATOM 643 N N . VAL A 1 84 ? 0.078 -4.099 2.193 1.00 92.44 84 VAL A N 1
ATOM 644 C CA . VAL A 1 84 ? 0.677 -3.480 1.009 1.00 92.44 84 VAL A CA 1
ATOM 645 C C . VAL A 1 84 ? 1.773 -4.372 0.459 1.00 92.44 84 VAL A C 1
ATOM 647 O O . VAL A 1 84 ? 2.622 -4.852 1.201 1.00 92.44 84 VAL A O 1
ATOM 650 N N . SER A 1 85 ? 1.750 -4.571 -0.851 1.00 92.56 85 SER A N 1
ATOM 651 C CA . SER A 1 85 ? 2.828 -5.179 -1.623 1.00 92.56 85 SER A CA 1
ATOM 652 C C . SER A 1 85 ? 3.244 -4.175 -2.690 1.00 92.56 85 SER A C 1
ATOM 654 O O . SER A 1 85 ? 2.409 -3.802 -3.517 1.00 92.56 85 SER A O 1
ATOM 656 N N . ALA A 1 86 ? 4.481 -3.681 -2.630 1.00 88.38 86 ALA A N 1
ATOM 657 C CA . ALA A 1 86 ? 5.004 -2.687 -3.561 1.00 88.38 86 ALA A CA 1
ATOM 658 C C . ALA A 1 86 ? 6.187 -3.291 -4.320 1.00 88.38 86 ALA A C 1
ATOM 660 O O . ALA A 1 86 ? 7.268 -3.457 -3.783 1.00 88.38 86 ALA A O 1
ATOM 661 N N . ASN A 1 87 ? 5.964 -3.649 -5.578 1.00 87.06 87 ASN A N 1
ATOM 662 C CA . ASN A 1 87 ? 6.914 -4.406 -6.389 1.00 87.06 87 ASN A CA 1
ATOM 663 C C . ASN A 1 87 ? 7.386 -3.503 -7.527 1.00 87.06 87 ASN A C 1
ATOM 665 O O . ASN A 1 87 ? 7.035 -3.703 -8.688 1.00 87.06 87 ASN A O 1
ATOM 669 N N . LEU A 1 88 ? 8.086 -2.436 -7.145 1.00 79.88 88 LEU A N 1
ATOM 670 C CA . LEU A 1 88 ? 8.673 -1.443 -8.043 1.00 79.88 88 LEU A CA 1
ATOM 671 C C . LEU A 1 88 ? 10.197 -1.512 -7.926 1.00 79.88 88 LEU A C 1
ATOM 673 O O . LEU A 1 88 ? 10.713 -1.934 -6.895 1.00 79.88 88 LEU A O 1
ATOM 677 N N . GLY A 1 89 ? 10.918 -1.111 -8.973 1.00 69.81 89 GLY A N 1
ATOM 678 C CA . GLY A 1 89 ? 12.381 -1.116 -8.947 1.00 69.81 89 GLY A CA 1
ATOM 679 C C . GLY A 1 89 ? 12.961 -0.081 -7.972 1.00 69.81 89 GLY A C 1
ATOM 680 O O . GLY A 1 89 ? 12.384 0.987 -7.773 1.00 69.81 89 GLY A O 1
ATOM 681 N N . ASP A 1 90 ? 14.151 -0.363 -7.434 1.00 59.69 90 ASP A N 1
ATOM 682 C CA . ASP A 1 90 ? 14.821 0.394 -6.354 1.00 59.69 90 ASP A CA 1
ATOM 683 C C . ASP A 1 90 ? 15.023 1.906 -6.617 1.00 59.69 90 ASP A C 1
ATOM 685 O O . ASP A 1 90 ? 15.255 2.681 -5.692 1.00 59.69 90 ASP A O 1
ATOM 689 N N . ASN A 1 91 ? 14.906 2.362 -7.868 1.00 56.22 91 ASN A N 1
ATOM 690 C CA . ASN A 1 91 ? 15.088 3.766 -8.260 1.00 56.22 91 ASN A CA 1
ATOM 691 C C . ASN A 1 91 ? 13.785 4.593 -8.291 1.00 56.22 91 ASN A C 1
ATOM 693 O O . ASN A 1 91 ? 13.801 5.732 -8.754 1.00 56.22 91 ASN A O 1
ATOM 697 N N . ASP A 1 92 ? 12.658 4.053 -7.823 1.00 61.84 92 ASP A N 1
ATOM 698 C CA . ASP A 1 92 ? 11.330 4.676 -7.954 1.00 61.84 92 ASP A CA 1
ATOM 699 C C . ASP A 1 92 ? 10.840 5.435 -6.708 1.00 61.84 92 ASP A C 1
ATOM 701 O O . ASP A 1 92 ? 9.648 5.717 -6.570 1.00 61.84 92 ASP A O 1
ATOM 705 N N . MET A 1 93 ? 11.748 5.826 -5.807 1.00 54.91 93 MET A N 1
ATOM 706 C CA . MET A 1 93 ? 11.396 6.533 -4.565 1.00 54.91 93 MET A CA 1
ATOM 707 C C . MET A 1 93 ? 10.630 7.849 -4.784 1.00 54.91 93 MET A C 1
ATOM 709 O O . MET A 1 93 ? 9.698 8.143 -4.032 1.00 54.91 93 MET A O 1
ATOM 713 N N . GLU A 1 94 ? 10.955 8.629 -5.823 1.00 57.69 94 GLU A N 1
ATOM 714 C CA . GLU A 1 94 ? 10.187 9.841 -6.162 1.00 57.69 94 GLU A CA 1
ATOM 715 C C . GLU A 1 94 ? 8.741 9.498 -6.556 1.00 57.69 94 GLU A C 1
ATOM 717 O O . GLU A 1 94 ? 7.793 10.183 -6.159 1.00 57.69 94 GLU A O 1
ATOM 722 N N . THR A 1 95 ? 8.558 8.378 -7.251 1.00 59.22 95 THR A N 1
ATOM 723 C CA . THR A 1 95 ? 7.266 7.875 -7.721 1.00 59.22 95 THR A CA 1
ATOM 724 C C . THR A 1 95 ? 6.370 7.398 -6.576 1.00 59.22 95 THR A C 1
ATOM 726 O O . THR A 1 95 ? 5.150 7.573 -6.615 1.00 59.22 95 THR A O 1
ATOM 729 N N . LEU A 1 96 ? 6.964 6.865 -5.506 1.00 60.00 96 LEU A N 1
ATOM 730 C CA . LEU A 1 96 ? 6.254 6.363 -4.324 1.00 60.00 96 LEU A CA 1
ATOM 731 C C . LEU A 1 96 ? 5.539 7.481 -3.551 1.00 60.00 96 LEU A C 1
ATOM 733 O O . LEU A 1 96 ? 4.462 7.251 -3.000 1.00 60.00 96 LEU A O 1
ATOM 737 N N . SER A 1 97 ? 6.067 8.711 -3.579 1.00 61.53 97 SER A N 1
ATOM 738 C CA . SER A 1 97 ? 5.424 9.887 -2.969 1.00 61.53 97 SER A CA 1
ATOM 739 C C . SER A 1 97 ? 4.111 10.295 -3.660 1.00 61.53 97 SER A C 1
ATOM 741 O O . SER A 1 97 ? 3.219 10.873 -3.030 1.00 61.53 97 SER A O 1
ATOM 743 N N . ALA A 1 98 ? 3.942 9.946 -4.940 1.00 60.22 98 ALA A N 1
ATOM 744 C CA . ALA A 1 98 ? 2.727 10.230 -5.697 1.00 60.22 98 ALA A CA 1
ATOM 745 C C . ALA A 1 98 ? 1.590 9.249 -5.363 1.00 60.22 98 ALA A C 1
ATOM 747 O O . ALA A 1 98 ? 0.412 9.611 -5.451 1.00 60.22 98 ALA A O 1
ATOM 748 N N . ILE A 1 99 ? 1.910 8.026 -4.931 1.00 63.53 99 ILE A N 1
ATOM 749 C CA . ILE A 1 99 ? 0.931 6.944 -4.742 1.00 63.53 99 ILE A CA 1
ATOM 750 C C . ILE A 1 99 ? -0.135 7.282 -3.684 1.00 63.53 99 ILE A C 1
ATOM 752 O O . ILE A 1 99 ? -1.326 7.136 -3.980 1.00 63.53 99 ILE A O 1
ATOM 756 N N . PRO A 1 100 ? 0.204 7.790 -2.481 1.00 58.16 100 PRO A N 1
ATOM 757 C CA . PRO A 1 100 ? -0.799 8.132 -1.472 1.00 58.16 100 PRO A CA 1
ATOM 758 C C . PRO A 1 100 ? -1.748 9.246 -1.919 1.00 58.16 100 PRO A C 1
ATOM 760 O O . PRO A 1 100 ? -2.919 9.249 -1.523 1.00 58.16 100 PRO A O 1
ATOM 763 N N . THR A 1 101 ? -1.253 10.169 -2.749 1.00 53.78 101 THR A N 1
ATOM 764 C CA . THR A 1 101 ? -2.014 11.286 -3.324 1.00 53.78 101 THR A CA 1
ATOM 765 C C . THR A 1 101 ? -3.003 10.785 -4.377 1.00 53.78 101 THR A C 1
ATOM 767 O O . THR A 1 101 ? -4.185 11.137 -4.316 1.00 53.78 101 THR A O 1
ATOM 770 N N . CYS A 1 102 ? -2.555 9.887 -5.262 1.00 51.06 102 CYS A N 1
ATOM 771 C CA . CYS A 1 102 ? -3.378 9.249 -6.295 1.00 51.06 102 CYS A CA 1
ATOM 772 C C . CYS A 1 102 ? -4.458 8.339 -5.702 1.00 51.06 102 CYS A C 1
ATOM 774 O O . CYS A 1 102 ? -5.583 8.303 -6.192 1.00 51.06 102 CYS A O 1
ATOM 776 N N . TYR A 1 103 ? -4.130 7.627 -4.622 1.00 51.59 103 TYR A N 1
ATOM 777 C CA . TYR A 1 103 ? -5.031 6.675 -3.972 1.00 51.59 103 TYR A CA 1
ATOM 778 C C . TYR A 1 103 ? -6.049 7.357 -3.033 1.00 51.59 103 TYR A C 1
ATOM 780 O O . TYR A 1 103 ? -7.089 6.789 -2.703 1.00 51.59 103 TYR A O 1
ATOM 788 N N . SER A 1 104 ? -5.778 8.598 -2.604 1.00 46.59 104 SER A N 1
ATOM 789 C CA . SER A 1 104 ? -6.671 9.390 -1.742 1.00 46.59 104 SER A CA 1
ATOM 790 C C . SER A 1 104 ? -7.958 9.847 -2.422 1.00 46.59 104 SER A C 1
ATOM 792 O O . SER A 1 104 ? -8.931 10.162 -1.738 1.00 46.59 104 SER A O 1
ATOM 794 N N . HIS A 1 105 ? -7.955 9.931 -3.746 1.00 38.00 105 HIS A N 1
ATOM 795 C CA . HIS A 1 105 ? -9.051 10.483 -4.519 1.00 38.00 105 HIS A CA 1
ATOM 796 C C . HIS A 1 105 ? -9.509 9.390 -5.473 1.00 38.00 105 HIS A C 1
ATOM 798 O O . HIS A 1 105 ? -8.728 8.894 -6.278 1.00 38.00 105 HIS A O 1
ATOM 804 N N . ARG A 1 106 ? -10.764 8.947 -5.320 1.00 38.12 106 ARG A N 1
ATOM 805 C CA . ARG A 1 106 ? -11.407 7.985 -6.223 1.00 38.12 106 ARG A CA 1
ATOM 806 C C . ARG A 1 106 ? -11.119 8.407 -7.670 1.00 38.12 106 ARG A C 1
ATOM 808 O O . ARG A 1 106 ? -11.727 9.366 -8.118 1.00 38.12 106 ARG A O 1
ATOM 815 N N . ALA A 1 107 ? -10.229 7.685 -8.354 1.00 42.62 107 ALA A N 1
ATOM 816 C CA . ALA A 1 107 ? -9.811 7.940 -9.732 1.00 42.62 107 ALA A CA 1
ATOM 817 C C . ALA A 1 107 ? -9.236 9.352 -9.977 1.00 42.62 107 ALA A C 1
ATOM 819 O O . ALA A 1 107 ? -9.967 10.294 -10.262 1.00 42.62 107 ALA A O 1
ATOM 820 N N . SER A 1 108 ? -7.911 9.491 -9.967 1.00 35.19 108 SER A N 1
ATOM 821 C CA . SER A 1 108 ? -7.263 10.682 -10.535 1.00 35.19 108 SER A CA 1
ATOM 822 C C . SER A 1 108 ? -6.132 10.269 -11.465 1.00 35.19 108 SER A C 1
ATOM 824 O O . SER A 1 108 ? -5.271 9.478 -11.089 1.00 35.19 108 SER A O 1
ATOM 826 N N . VAL A 1 109 ? -6.163 10.812 -12.682 1.00 36.69 109 VAL A N 1
ATOM 827 C CA . VAL A 1 109 ? -5.061 10.775 -13.644 1.00 36.69 109 VAL A CA 1
ATOM 828 C C . VAL A 1 109 ? -4.085 11.879 -13.249 1.00 36.69 109 VAL A C 1
ATOM 830 O O . VAL A 1 109 ? -4.471 13.046 -13.159 1.00 36.69 109 VAL A O 1
ATOM 833 N N . VAL A 1 110 ? -2.827 11.521 -12.995 1.00 38.03 110 VAL A N 1
ATOM 834 C CA . VAL A 1 110 ? -1.755 12.499 -12.777 1.00 38.03 110 VAL A CA 1
ATOM 835 C C . VAL A 1 110 ? -1.221 12.917 -14.136 1.00 38.03 110 VAL A C 1
ATOM 837 O O . VAL A 1 110 ? -0.757 12.080 -14.901 1.00 38.03 110 VAL A O 1
ATOM 840 N N . THR A 1 111 ? -1.283 14.213 -14.441 1.00 32.59 111 THR A N 1
ATOM 841 C CA . THR A 1 111 ? -0.613 14.772 -15.622 1.00 32.59 111 THR A CA 1
ATOM 842 C C . THR A 1 111 ? 0.388 15.826 -15.160 1.00 32.59 111 THR A C 1
ATOM 844 O O . THR A 1 111 ? 0.087 16.648 -14.292 1.00 32.59 111 THR A O 1
ATOM 847 N N . LYS A 1 112 ? 1.603 15.789 -15.712 1.00 33.56 112 LYS A N 1
ATOM 848 C CA . LYS A 1 112 ? 2.643 16.789 -15.444 1.00 33.56 112 LYS A CA 1
ATOM 849 C C . LYS A 1 112 ? 2.293 18.096 -16.164 1.00 33.56 112 LYS A C 1
ATOM 851 O O . LYS A 1 112 ? 2.069 18.075 -17.372 1.00 33.56 112 LYS A O 1
ATOM 856 N N . CYS A 1 113 ? 2.321 19.220 -15.450 1.00 28.73 113 CYS A N 1
ATOM 857 C CA . CYS A 1 113 ? 2.392 20.556 -16.047 1.00 28.73 113 CYS A CA 1
ATOM 858 C C . CYS A 1 113 ? 3.782 21.157 -15.793 1.00 28.73 113 CYS A C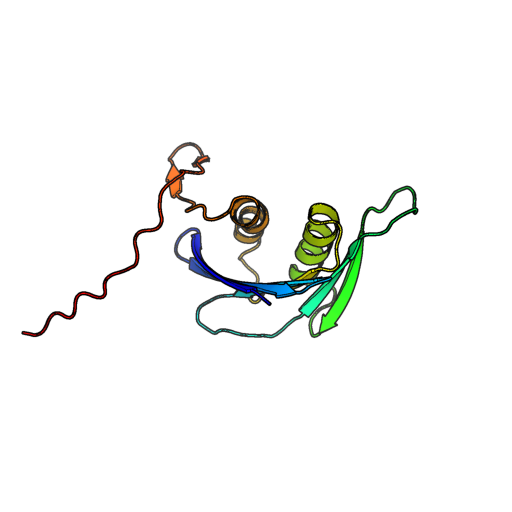 1
ATOM 860 O O . CYS A 1 113 ? 4.505 20.734 -14.891 1.00 28.73 113 CYS A O 1
ATOM 862 N N . SER A 1 114 ? 4.172 22.145 -16.598 1.00 27.31 114 SER A N 1
ATOM 863 C CA . SER A 1 114 ? 5.501 22.779 -16.579 1.00 27.31 114 SER A CA 1
ATOM 864 C C . SER A 1 114 ? 5.896 23.433 -15.245 1.00 27.31 114 SER A C 1
ATOM 866 O O . SER A 1 114 ? 7.070 23.727 -15.053 1.00 27.31 114 SER A O 1
ATOM 868 N N . GLU A 1 115 ? 4.952 23.617 -14.318 1.00 27.86 115 GLU A N 1
ATOM 869 C CA . GLU A 1 115 ? 5.155 24.254 -13.006 1.00 27.86 115 GLU A CA 1
ATOM 870 C C . GLU A 1 115 ? 4.893 23.306 -11.812 1.00 27.86 115 GLU A C 1
ATOM 872 O O . GLU A 1 115 ? 4.901 23.745 -10.664 1.00 27.86 115 GLU A O 1
ATOM 877 N N . GLY A 1 116 ? 4.671 22.004 -12.049 1.00 34.25 116 GLY A N 1
ATOM 878 C CA . GLY A 1 116 ? 4.420 21.008 -10.996 1.00 34.25 116 GLY A CA 1
ATOM 879 C C . GLY A 1 116 ? 3.364 19.954 -11.361 1.00 34.25 116 GLY A C 1
ATOM 880 O O . GLY A 1 116 ? 2.922 19.844 -12.507 1.00 34.25 116 GLY A O 1
ATOM 881 N N . TYR A 1 117 ? 2.948 19.157 -10.372 1.00 35.59 117 TYR A N 1
ATOM 882 C CA . TYR A 1 117 ? 1.885 18.157 -10.530 1.00 35.59 117 TYR A CA 1
ATOM 883 C C . TYR A 1 117 ? 0.510 18.810 -10.367 1.00 35.59 117 TYR A C 1
ATOM 885 O O . TYR A 1 117 ? 0.236 19.436 -9.345 1.00 35.59 117 TYR A O 1
ATOM 893 N N . THR A 1 118 ? -0.374 18.640 -11.350 1.00 28.16 118 THR A N 1
ATOM 894 C CA . THR A 1 118 ? -1.780 19.061 -11.243 1.00 28.16 118 THR A CA 1
ATOM 895 C C . THR A 1 118 ? -2.680 17.834 -11.247 1.00 28.16 118 THR A C 1
ATOM 897 O O . THR A 1 118 ? -2.570 16.956 -12.102 1.00 28.16 118 THR A O 1
ATOM 900 N N . VAL A 1 119 ? -3.567 17.760 -10.255 1.00 34.84 119 VAL A N 1
ATOM 901 C CA . VAL A 1 119 ? -4.596 16.721 -10.165 1.00 34.84 119 VAL A CA 1
ATOM 902 C C . VAL A 1 119 ? -5.809 17.216 -10.947 1.00 34.84 119 VAL A C 1
ATOM 904 O O . VAL A 1 119 ? -6.498 18.138 -10.514 1.00 34.84 119 VAL A O 1
ATOM 907 N N . GLY A 1 120 ? -6.033 16.639 -12.127 1.00 28.67 120 GLY A N 1
ATOM 908 C CA . GLY A 1 120 ? -7.202 16.922 -12.957 1.00 28.67 120 GLY A CA 1
ATOM 909 C C . GLY A 1 120 ? -8.343 15.949 -12.663 1.00 28.67 120 GLY A C 1
ATOM 910 O O . GLY A 1 120 ? -8.132 14.739 -12.589 1.00 28.67 120 GLY A O 1
ATOM 911 N N . PHE A 1 121 ? -9.562 16.472 -12.520 1.00 31.03 121 PHE A N 1
ATOM 912 C CA . PHE A 1 121 ? -10.776 15.663 -12.402 1.00 31.03 121 PHE A CA 1
ATOM 913 C C . PHE A 1 121 ? -11.309 15.339 -13.801 1.00 31.03 121 PHE A C 1
ATOM 915 O O . PHE A 1 121 ? -11.605 16.248 -14.575 1.00 31.03 121 PHE A O 1
ATOM 922 N N . GLY A 1 122 ? -11.458 14.057 -14.131 1.00 28.97 122 GLY A N 1
ATOM 923 C CA . GLY A 1 122 ? -12.046 13.635 -15.399 1.00 28.97 122 GLY A CA 1
ATOM 924 C C . GLY A 1 122 ? -12.665 12.247 -15.304 1.00 28.97 122 GLY A C 1
ATOM 925 O O . GLY A 1 122 ? -12.118 11.356 -14.658 1.00 28.97 122 GLY A O 1
ATOM 926 N N . GLU A 1 123 ? -13.818 12.063 -15.948 1.00 23.83 123 GLU A N 1
ATOM 927 C CA . GLU A 1 123 ? -14.419 10.743 -16.132 1.00 23.83 123 GLU A CA 1
ATOM 928 C C . GLU A 1 123 ? -13.467 9.843 -16.930 1.00 23.83 123 GLU A C 1
ATOM 930 O O . GLU A 1 123 ? -13.075 10.167 -18.055 1.00 23.83 123 GLU A O 1
ATOM 935 N N . ILE A 1 124 ? -13.122 8.684 -16.364 1.00 33.91 124 ILE A N 1
ATOM 936 C CA . ILE A 1 124 ? -12.401 7.633 -17.082 1.00 33.91 124 ILE A CA 1
ATOM 937 C C . ILE A 1 124 ? -13.351 7.075 -18.147 1.00 33.91 124 ILE A C 1
ATOM 939 O O . ILE A 1 124 ? -14.273 6.319 -17.836 1.00 33.91 124 ILE A O 1
ATOM 943 N N . LYS A 1 125 ? -13.138 7.434 -19.417 1.00 22.39 125 LYS A N 1
ATOM 944 C CA . LYS A 1 125 ? -13.811 6.747 -20.525 1.00 22.39 125 LYS A CA 1
ATOM 945 C C . LYS A 1 125 ? -13.178 5.363 -20.713 1.00 22.39 125 LYS A C 1
ATOM 947 O O . LYS A 1 125 ? -11.951 5.264 -20.716 1.00 22.39 125 LYS A O 1
ATOM 952 N N . PRO A 1 126 ? -13.977 4.298 -20.895 1.00 24.86 126 PRO A N 1
ATOM 953 C CA . PRO A 1 126 ? -13.445 2.963 -21.136 1.00 24.86 126 PRO A CA 1
ATOM 954 C C . PRO A 1 126 ? -12.596 2.950 -22.412 1.00 24.86 126 PRO A C 1
ATOM 956 O O . PRO A 1 126 ? -13.022 3.444 -23.459 1.00 24.86 126 PRO A O 1
ATOM 959 N N . TYR A 1 127 ? -11.400 2.367 -22.315 1.00 30.27 127 TYR A N 1
ATOM 960 C CA . TYR A 1 127 ? -10.519 2.121 -23.451 1.00 30.27 127 TYR A CA 1
ATOM 961 C C . TYR A 1 127 ? -11.238 1.205 -24.453 1.00 30.27 127 TYR A C 1
ATOM 963 O O . TYR A 1 127 ? -11.470 0.027 -24.180 1.00 30.27 127 TYR A O 1
ATOM 971 N N . LYS A 1 128 ? -11.633 1.743 -25.613 1.00 29.36 128 LYS A N 1
ATOM 972 C CA . LYS A 1 128 ? -12.076 0.928 -26.749 1.00 29.36 128 LYS A CA 1
ATOM 973 C C . LYS A 1 128 ? -10.832 0.464 -27.501 1.00 29.36 128 LYS A C 1
ATOM 975 O O . LYS A 1 128 ? -10.190 1.275 -28.160 1.00 29.36 128 LYS A O 1
ATOM 980 N N . GLN A 1 129 ? -10.525 -0.832 -27.445 1.00 30.48 129 GLN A N 1
ATOM 981 C CA . GLN A 1 129 ? -9.607 -1.451 -28.402 1.00 30.48 129 GLN A CA 1
ATOM 982 C C . GLN A 1 129 ? -10.169 -1.256 -29.818 1.00 30.48 129 GLN A C 1
ATOM 984 O O . GLN A 1 129 ? -11.190 -1.845 -30.176 1.00 30.48 129 GLN A O 1
ATOM 989 N N . SER A 1 130 ? -9.522 -0.425 -30.634 1.00 34.50 130 SER A N 1
ATOM 990 C CA . SER A 1 130 ? -9.765 -0.409 -32.074 1.00 34.50 130 SER A CA 1
ATOM 991 C C . SER A 1 130 ? -9.008 -1.576 -32.705 1.00 34.50 130 SER A C 1
ATOM 993 O O . SER A 1 130 ? -7.800 -1.490 -32.921 1.00 34.50 130 SER A O 1
ATOM 995 N N . MET A 1 131 ? -9.705 -2.673 -33.009 1.00 33.31 131 MET A N 1
ATOM 996 C CA . MET A 1 131 ? -9.172 -3.674 -33.931 1.00 33.31 131 MET A CA 1
ATOM 997 C C . MET A 1 131 ? -9.140 -3.072 -35.338 1.00 33.31 131 MET A C 1
ATOM 999 O O . MET A 1 131 ? -10.174 -2.929 -35.989 1.00 33.31 131 MET A O 1
ATOM 1003 N N . SER A 1 132 ? -7.947 -2.703 -35.799 1.00 37.25 132 SER A N 1
ATOM 1004 C CA . SER A 1 132 ? -7.686 -2.466 -37.215 1.00 37.25 132 SER A CA 1
ATOM 1005 C C . SER A 1 132 ? -7.447 -3.815 -37.884 1.00 37.25 132 SER A C 1
ATOM 1007 O O . SER A 1 132 ? -6.339 -4.344 -37.861 1.00 37.25 132 SER A O 1
ATOM 1009 N N . HIS A 1 133 ? -8.497 -4.382 -38.473 1.00 41.75 133 HIS A N 1
ATOM 1010 C CA . HIS A 1 133 ? -8.333 -5.303 -39.590 1.00 41.75 133 HIS A CA 1
ATOM 1011 C C . HIS A 1 133 ? -8.350 -4.495 -40.881 1.00 41.75 133 HIS A C 1
ATOM 1013 O O . HIS A 1 133 ? -9.404 -3.992 -41.277 1.00 41.75 133 HIS A O 1
ATOM 1019 N N . LYS A 1 134 ? -7.183 -4.397 -41.514 1.00 42.41 134 LYS A N 1
ATOM 1020 C CA . LYS A 1 134 ? -6.975 -4.556 -42.955 1.00 42.41 134 LYS A CA 1
ATOM 1021 C C . LYS A 1 134 ? -5.486 -4.616 -43.250 1.00 42.41 134 LYS A C 1
ATOM 1023 O O . LYS A 1 134 ? -4.752 -3.800 -42.656 1.00 42.41 134 LYS A O 1
#

pLDDT: mean 70.09, std 22.9, range [22.39, 94.94]

Radius of gyration: 16.44 Å; Cα contacts (8 Å, |Δi|>4): 239; chains: 1; bounding box: 30×36×66 Å

Solvent-accessible surface area (backbone atoms only — not comparable to full-atom values): 7905 Å² total; per-residue (Å²): 123,49,80,50,76,51,72,53,56,61,85,99,39,64,39,38,37,41,33,41,47,45,100,72,36,37,40,39,41,36,22,42,93,81,67,59,82,68,39,33,12,38,5,36,45,45,87,87,54,92,91,47,57,39,46,63,45,69,79,38,60,65,78,90,39,67,23,32,58,51,8,22,53,47,1,47,73,68,69,32,36,20,36,18,24,56,41,68,67,94,86,43,66,77,60,58,68,48,48,65,64,43,70,71,40,90,74,51,60,70,47,85,49,101,90,47,84,47,86,49,88,70,85,85,73,81,86,75,83,78,83,81,85,128

InterPro domains:
  IPR032157 Proteasome assembly chaperone 4 [PF16093] (16-88)
  IPR032157 Proteasome assembly chaperone 4 [PTHR33559] (2-96)

Sequence (134 aa):
MEIKRSSFSVHDKDFNVMSVDLKNCLYIWIGDETQAFTELHGGFPLSGIKGEDSVVTTMMGDIDATSGDLAKMFAKKFGRAVFVSANLGDNDMETLSAIPTCYSHRASVVTKCSEGYTVGFGEIKPYKQSMSHK

Organism: Babesia gibsoni (NCBI:txid33632)

Foldseek 3Di:
DDKDWDWADDPPFIKIWIWDDDPFEIEIEIDGPVSDQQFKKKKAADDDDPPAGIAMDTPGHDPPDPQRVVNNVVCSVVVGMYMYGHHYDPVCPVVSVCVVVCVVDDDWHWDDDPVGIDTDDDDDDDDDPDPDDD

Mean predicted aligned error: 11.81 Å